Protein AF-A0A523U0Y5-F1 (afdb_monomer)

Solvent-accessible surface area (backbone atoms only — not comparable to full-atom values): 5330 Å² total; per-residue (Å²): 111,69,67,61,52,48,56,53,52,35,53,52,49,42,49,49,52,55,67,33,68,71,50,51,57,61,22,69,75,39,74,70,43,35,57,41,53,70,32,67,44,61,40,19,24,56,49,29,16,53,46,20,56,77,68,70,46,62,79,48,74,92,63,82,45,88,69,56,33,19,42,54,36,2,42,54,52,14,49,51,54,41,50,50,51,51,52,43,32,75,73,70,74,53,74,92,81,126

Foldseek 3Di:
DLLVCLLVVLQVVLLCLLVDPVNCVVQVVDVVSVVLSPDQLSSQLVSQLVSCVVVVPFPDPPDDDPSVRSSVRSNVSSVVSNVVQVVCCVPPVDGDRD

Sequence (98 aa):
MTIVTMAVLGRLLVWTIQTSGPTKRIWKLHPILAELGECDFCMGCWVYALLAWLFSINLLEPIYVPVLSEIITGIAFSFISHLAAMGWKARWGYEVLE

pLDDT: mean 84.57, std 6.94, range [48.84, 92.56]

Structure (mmCIF, N/CA/C/O backbone):
data_AF-A0A523U0Y5-F1
#
_entry.id   AF-A0A523U0Y5-F1
#
loop_
_atom_site.group_PDB
_atom_site.id
_atom_site.type_symbol
_atom_site.label_atom_id
_atom_site.label_alt_id
_atom_site.label_comp_id
_atom_site.label_asym_id
_atom_site.label_entity_id
_atom_site.label_seq_id
_atom_site.pdbx_PDB_ins_code
_atom_site.Cartn_x
_atom_site.Cartn_y
_atom_site.Cartn_z
_atom_site.occupancy
_atom_site.B_iso_or_equiv
_atom_site.auth_seq_id
_atom_site.auth_comp_id
_atom_site.auth_asym_id
_atom_site.auth_atom_id
_atom_site.pdbx_PDB_model_num
ATOM 1 N N . MET A 1 1 ? -3.327 -9.248 -18.244 1.00 61.66 1 MET A N 1
ATOM 2 C CA . MET A 1 1 ? -4.141 -9.892 -17.182 1.00 61.66 1 MET A CA 1
ATOM 3 C C . MET A 1 1 ? -3.594 -9.583 -15.791 1.00 61.66 1 MET A C 1
ATOM 5 O O . MET A 1 1 ? -4.380 -9.184 -14.946 1.00 61.66 1 MET A O 1
ATOM 9 N N . THR A 1 2 ? -2.274 -9.649 -15.594 1.00 77.44 2 THR A N 1
ATOM 10 C CA . THR A 1 2 ? -1.556 -9.347 -14.336 1.00 77.44 2 THR A CA 1
ATOM 11 C C . THR A 1 2 ? -1.898 -7.995 -13.690 1.00 77.44 2 THR A C 1
ATOM 13 O O . THR A 1 2 ? -2.095 -7.939 -12.480 1.00 77.44 2 THR A O 1
ATOM 16 N N . ILE A 1 3 ? -2.058 -6.930 -14.483 1.00 80.31 3 ILE A N 1
ATOM 17 C CA . ILE A 1 3 ? -2.383 -5.572 -13.996 1.00 80.31 3 ILE A CA 1
ATOM 18 C C . ILE A 1 3 ? -3.771 -5.501 -13.341 1.00 80.31 3 ILE A C 1
ATOM 20 O O . ILE A 1 3 ? -3.924 -4.932 -12.264 1.00 80.31 3 ILE A O 1
ATOM 24 N N . VAL A 1 4 ? -4.788 -6.100 -13.971 1.00 83.19 4 VAL A N 1
ATOM 25 C CA . VAL A 1 4 ? -6.163 -6.092 -13.440 1.00 83.19 4 VAL A CA 1
ATOM 26 C C . VAL A 1 4 ? -6.234 -6.923 -12.162 1.00 83.19 4 VAL A C 1
ATOM 28 O O . VAL A 1 4 ? -6.815 -6.480 -11.176 1.00 83.19 4 VAL A O 1
ATOM 31 N N . THR A 1 5 ? -5.585 -8.091 -12.141 1.00 85.75 5 THR A N 1
ATOM 32 C CA . THR A 1 5 ? -5.465 -8.896 -10.918 1.00 85.75 5 THR A CA 1
ATOM 33 C C . THR A 1 5 ? -4.744 -8.144 -9.809 1.00 85.75 5 THR A C 1
ATOM 35 O O . THR A 1 5 ? -5.200 -8.202 -8.675 1.00 85.75 5 THR A O 1
ATOM 38 N N . MET A 1 6 ? -3.680 -7.399 -10.118 1.00 85.12 6 MET A N 1
ATOM 39 C CA . MET A 1 6 ? -2.963 -6.591 -9.131 1.00 85.12 6 MET A CA 1
ATOM 40 C C . MET A 1 6 ? -3.862 -5.496 -8.549 1.00 85.12 6 MET A C 1
ATOM 42 O O . MET A 1 6 ? -3.928 -5.368 -7.332 1.00 85.12 6 MET A O 1
ATOM 46 N N . ALA A 1 7 ? -4.596 -4.762 -9.389 1.00 86.06 7 ALA A N 1
ATOM 47 C CA . ALA A 1 7 ? -5.523 -3.721 -8.944 1.00 86.06 7 ALA A CA 1
ATOM 48 C C . ALA A 1 7 ? -6.644 -4.278 -8.045 1.00 86.06 7 ALA A C 1
ATOM 50 O O . ALA A 1 7 ? -6.913 -3.737 -6.975 1.00 86.06 7 ALA A O 1
ATOM 51 N N . VAL A 1 8 ? -7.273 -5.387 -8.449 1.00 88.38 8 VAL A N 1
ATOM 52 C CA . VAL A 1 8 ? -8.380 -5.993 -7.691 1.00 88.38 8 VAL A CA 1
ATOM 53 C C . VAL A 1 8 ? -7.883 -6.631 -6.392 1.00 88.38 8 VAL A C 1
ATOM 55 O O . VAL A 1 8 ? -8.426 -6.343 -5.326 1.00 88.38 8 VAL A O 1
ATOM 58 N N . LEU A 1 9 ? -6.838 -7.465 -6.453 1.00 90.75 9 LEU A N 1
ATOM 59 C CA . LEU A 1 9 ? -6.273 -8.110 -5.262 1.00 90.75 9 LEU A CA 1
ATOM 60 C C . LEU A 1 9 ? -5.693 -7.085 -4.293 1.00 90.75 9 LEU A C 1
ATOM 62 O O . LEU A 1 9 ? -5.895 -7.215 -3.091 1.00 90.75 9 LEU A O 1
ATOM 66 N N . GLY A 1 10 ? -5.013 -6.058 -4.802 1.00 89.31 10 GLY A N 1
ATOM 67 C CA . GLY A 1 10 ? -4.470 -4.989 -3.977 1.00 89.31 10 GLY A CA 1
ATOM 68 C C . GLY A 1 10 ? -5.559 -4.246 -3.221 1.00 89.31 10 GLY A C 1
ATOM 69 O O . GLY A 1 10 ? -5.458 -4.123 -2.003 1.00 89.31 10 GLY A O 1
ATOM 70 N N . ARG A 1 11 ? -6.653 -3.845 -3.885 1.00 88.94 11 ARG A N 1
ATOM 71 C CA . ARG A 1 11 ? -7.773 -3.189 -3.193 1.00 88.94 11 ARG A CA 1
ATOM 72 C C . ARG A 1 11 ? -8.420 -4.097 -2.149 1.00 88.94 11 ARG A C 1
ATOM 74 O O . ARG A 1 11 ? -8.679 -3.640 -1.039 1.00 88.94 11 ARG A O 1
ATOM 81 N N . LEU A 1 12 ? -8.646 -5.369 -2.476 1.00 90.12 12 LEU A N 1
ATOM 82 C CA . LEU A 1 12 ? -9.220 -6.335 -1.534 1.00 90.12 12 LEU A CA 1
ATOM 83 C C . LEU A 1 12 ? -8.321 -6.555 -0.315 1.00 90.12 12 LEU A C 1
ATOM 85 O O . LEU A 1 12 ? -8.819 -6.626 0.807 1.00 90.12 12 LEU A O 1
ATOM 89 N N . LEU A 1 13 ? -7.005 -6.641 -0.512 1.00 90.88 13 LEU A N 1
ATOM 90 C CA . LEU A 1 13 ? -6.041 -6.800 0.573 1.00 90.88 13 LEU A CA 1
ATOM 91 C C . LEU A 1 13 ? -5.959 -5.554 1.451 1.00 90.88 13 LEU A C 1
ATOM 93 O O . LEU A 1 13 ? -5.996 -5.693 2.669 1.00 90.88 13 LEU A O 1
ATOM 97 N N . VAL A 1 14 ? -5.900 -4.358 0.857 1.00 90.75 14 VAL A N 1
ATOM 98 C CA . VAL A 1 14 ? -5.931 -3.088 1.601 1.00 90.75 14 VAL A CA 1
ATOM 99 C C . VAL A 1 14 ? -7.175 -3.032 2.485 1.00 90.75 14 VAL A C 1
ATOM 101 O O . VAL A 1 14 ? -7.038 -2.891 3.699 1.00 90.75 14 VAL A O 1
ATOM 104 N N . TRP A 1 15 ? -8.355 -3.276 1.907 1.00 89.12 15 TRP A N 1
ATOM 105 C CA . TRP A 1 15 ? -9.609 -3.316 2.660 1.00 89.12 15 TRP A CA 1
ATOM 106 C C . TRP A 1 15 ? -9.586 -4.388 3.756 1.00 89.12 15 TRP A C 1
ATOM 108 O O . TRP A 1 15 ? -9.932 -4.117 4.899 1.00 89.12 15 TRP A O 1
ATOM 118 N N . THR A 1 16 ? -9.106 -5.600 3.465 1.00 89.25 16 THR A N 1
ATOM 119 C CA . THR A 1 16 ? -9.032 -6.679 4.466 1.00 89.25 16 THR A CA 1
ATOM 120 C C . THR A 1 16 ? -8.133 -6.293 5.640 1.00 89.25 16 THR A C 1
ATOM 122 O O . THR A 1 16 ? -8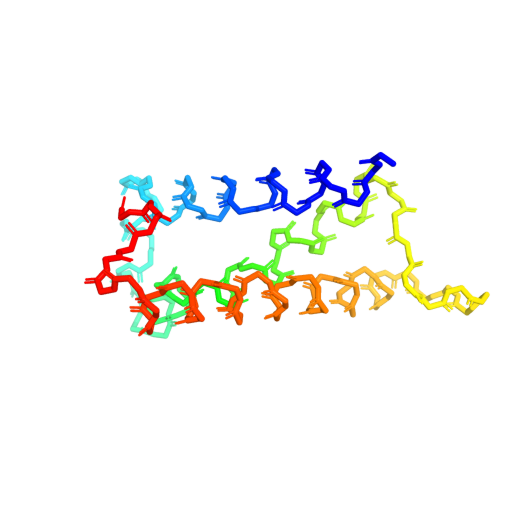.498 -6.503 6.799 1.00 89.25 16 THR A O 1
ATOM 125 N N . ILE A 1 17 ? -6.966 -5.707 5.363 1.00 88.38 17 ILE A N 1
ATOM 126 C CA . ILE A 1 17 ? -6.025 -5.274 6.397 1.00 88.38 17 ILE A CA 1
ATOM 127 C C . ILE A 1 17 ? -6.655 -4.159 7.237 1.00 88.38 17 ILE A C 1
ATOM 129 O O . ILE A 1 17 ? -6.629 -4.247 8.464 1.00 88.38 17 ILE A O 1
ATOM 133 N N . GLN A 1 18 ? -7.300 -3.181 6.602 1.00 85.88 18 GLN A N 1
ATOM 134 C CA . GLN A 1 18 ? -7.977 -2.078 7.284 1.00 85.88 18 GLN A CA 1
ATOM 135 C C . GLN A 1 18 ? -9.173 -2.528 8.121 1.00 85.88 18 GLN A C 1
ATOM 137 O O . GLN A 1 18 ? -9.354 -2.055 9.241 1.00 85.88 18 GLN A O 1
ATOM 142 N N . THR A 1 19 ? -9.970 -3.469 7.623 1.00 86.00 19 THR A N 1
ATOM 143 C CA . THR A 1 19 ? -11.197 -3.941 8.277 1.00 86.00 19 THR A CA 1
ATOM 144 C C . THR A 1 19 ? -10.909 -4.956 9.380 1.00 86.00 19 THR A C 1
ATOM 146 O O . THR A 1 19 ? -11.653 -5.041 10.362 1.00 86.00 19 THR A O 1
ATOM 149 N N . SER A 1 20 ? -9.800 -5.691 9.285 1.00 86.50 20 SER A N 1
ATOM 150 C CA . SER A 1 20 ? -9.438 -6.717 10.261 1.00 86.50 20 SER A CA 1
ATOM 151 C C . SER A 1 20 ? -9.221 -6.150 11.678 1.00 86.50 20 SER A C 1
ATOM 153 O O . SER A 1 20 ? -8.372 -5.297 11.944 1.00 86.50 20 SER A O 1
ATOM 155 N N . GLY A 1 21 ? -9.994 -6.672 12.638 1.00 80.81 21 GLY A N 1
ATOM 156 C CA . GLY A 1 21 ? -9.951 -6.263 14.047 1.00 80.81 21 GLY A CA 1
ATOM 157 C C . GLY A 1 21 ? -8.575 -6.347 14.739 1.00 80.81 21 GLY A C 1
ATOM 158 O O . GLY A 1 21 ? -8.276 -5.461 15.543 1.00 80.81 21 GLY A O 1
ATOM 159 N N . PRO A 1 22 ? -7.717 -7.350 14.456 1.00 81.44 22 PRO A N 1
ATOM 160 C CA . PRO A 1 22 ? -6.367 -7.415 15.019 1.00 81.44 22 PRO A CA 1
ATOM 161 C C . PRO A 1 22 ? -5.501 -6.224 14.598 1.00 81.44 22 PRO A C 1
ATOM 163 O O . PRO A 1 22 ? -4.819 -5.628 15.430 1.00 81.44 22 PRO A O 1
ATOM 166 N N . THR A 1 23 ? -5.581 -5.830 13.331 1.00 80.06 23 THR A N 1
ATOM 167 C CA . THR A 1 23 ? -4.756 -4.759 12.764 1.00 80.06 23 THR A CA 1
ATOM 168 C C . THR A 1 23 ? -5.189 -3.397 13.300 1.00 80.06 23 THR A C 1
ATOM 170 O O . THR A 1 23 ? -4.348 -2.617 13.746 1.00 80.06 23 THR A O 1
ATOM 173 N N . LYS A 1 24 ? -6.506 -3.173 13.446 1.00 79.69 24 LYS A N 1
ATOM 174 C CA . LYS A 1 24 ? -7.050 -1.985 14.129 1.00 79.69 24 LYS A CA 1
ATOM 175 C C . LYS A 1 24 ? -6.544 -1.835 15.570 1.00 79.69 24 LYS A C 1
ATOM 177 O O . LYS A 1 24 ? -6.380 -0.714 16.043 1.00 79.69 24 LYS A O 1
ATOM 182 N N . ARG A 1 25 ? -6.297 -2.935 16.298 1.00 82.62 25 ARG A N 1
ATOM 183 C CA . ARG A 1 25 ? -5.737 -2.869 17.666 1.00 82.62 25 ARG A CA 1
ATOM 184 C C . ARG A 1 25 ? -4.279 -2.425 17.670 1.00 82.62 25 ARG A C 1
ATOM 186 O O . ARG A 1 25 ? -3.905 -1.648 18.540 1.00 82.62 25 ARG A O 1
ATOM 193 N N . ILE A 1 26 ? -3.484 -2.894 16.709 1.00 82.50 26 ILE A N 1
ATOM 194 C CA . ILE A 1 26 ? -2.068 -2.525 16.583 1.00 82.50 26 ILE A CA 1
ATOM 195 C C . ILE A 1 26 ? -1.941 -1.044 16.217 1.00 82.50 26 ILE A C 1
ATOM 197 O O . ILE A 1 26 ? -1.137 -0.329 16.805 1.00 82.50 26 ILE A O 1
ATOM 201 N N . TRP A 1 27 ? -2.774 -0.552 15.302 1.00 79.38 27 TRP A N 1
ATOM 202 C CA . TRP A 1 27 ? -2.721 0.845 14.871 1.00 79.38 27 TRP A CA 1
ATOM 203 C C . TRP A 1 27 ? -3.144 1.838 15.953 1.00 79.38 27 TRP A C 1
ATOM 205 O O . TRP A 1 27 ? -2.579 2.923 16.041 1.00 79.38 27 TRP A O 1
ATOM 215 N N . LYS A 1 28 ? -4.042 1.441 16.862 1.00 80.81 28 LYS A N 1
ATOM 216 C CA . LYS A 1 28 ? -4.432 2.256 18.026 1.00 80.81 28 LYS A CA 1
ATOM 217 C C . LYS A 1 28 ? -3.317 2.473 19.055 1.00 80.81 28 LYS A C 1
ATOM 219 O O . LYS A 1 28 ? -3.504 3.274 19.964 1.00 80.81 28 LYS A O 1
ATOM 224 N N . LEU A 1 29 ? -2.178 1.785 18.936 1.00 85.31 29 LEU A N 1
ATOM 225 C CA . LEU A 1 29 ? -1.042 1.967 19.846 1.00 85.31 29 LEU A CA 1
ATOM 226 C C . LEU A 1 29 ? -0.326 3.308 19.645 1.00 85.31 29 LEU A C 1
ATOM 228 O O . LEU A 1 29 ? 0.296 3.799 20.582 1.00 85.31 29 LEU A O 1
ATOM 232 N N . HIS A 1 30 ? -0.394 3.898 18.448 1.00 85.69 30 HIS A N 1
ATOM 233 C CA . HIS A 1 30 ? 0.287 5.156 18.156 1.00 85.69 30 HIS A CA 1
ATOM 234 C C . HIS A 1 30 ? -0.542 6.016 17.190 1.00 85.69 30 HIS A C 1
ATOM 236 O O . HIS A 1 30 ? -0.968 5.503 16.156 1.00 85.69 30 HIS A O 1
ATOM 242 N N . PRO A 1 31 ? -0.727 7.324 17.449 1.00 81.62 31 PRO A N 1
ATOM 243 C CA . PRO A 1 31 ? -1.596 8.185 16.637 1.00 81.62 31 PRO A CA 1
ATOM 244 C C . PRO A 1 31 ? -1.185 8.232 15.158 1.00 81.62 31 PRO A C 1
ATOM 246 O O . PRO A 1 31 ? -2.032 8.128 14.281 1.00 81.62 31 PRO A O 1
ATOM 249 N N . ILE A 1 32 ? 0.121 8.273 14.877 1.00 84.00 32 ILE A N 1
ATOM 250 C CA . ILE A 1 32 ? 0.646 8.247 13.499 1.00 84.00 32 ILE A CA 1
ATOM 251 C C . ILE A 1 32 ? 0.315 6.923 12.788 1.00 84.00 32 ILE A C 1
ATOM 253 O O . ILE A 1 32 ? 0.035 6.920 11.595 1.00 84.00 32 ILE A O 1
ATOM 257 N N . LEU A 1 33 ? 0.346 5.790 13.502 1.00 80.00 33 LEU A N 1
ATOM 258 C CA . LEU A 1 33 ? 0.035 4.485 12.909 1.00 80.00 33 LEU A CA 1
ATOM 259 C C . LEU A 1 33 ? -1.468 4.320 12.677 1.00 80.00 33 LEU A C 1
ATOM 261 O O . LEU A 1 33 ? -1.849 3.687 11.696 1.00 80.00 33 LEU A O 1
ATOM 265 N N . ALA A 1 34 ? -2.302 4.889 13.550 1.00 81.94 34 ALA A N 1
ATOM 266 C CA . ALA A 1 34 ? -3.741 4.974 13.331 1.00 81.94 34 ALA A CA 1
ATOM 267 C C . ALA A 1 34 ? -4.050 5.738 12.039 1.00 81.94 34 ALA A C 1
ATOM 269 O O . ALA A 1 34 ? -4.737 5.209 11.171 1.00 81.94 34 ALA A O 1
ATOM 270 N N . GLU A 1 35 ? -3.453 6.916 11.861 1.00 80.62 35 GLU A N 1
ATOM 271 C CA . GLU A 1 35 ? -3.682 7.748 10.677 1.00 80.62 35 GLU A CA 1
ATOM 272 C C . GLU A 1 35 ? -3.130 7.109 9.388 1.00 80.62 35 GLU A C 1
ATOM 274 O O . GLU A 1 35 ? -3.792 7.116 8.348 1.00 80.62 35 GLU A O 1
ATOM 279 N N . LEU A 1 36 ? -1.953 6.470 9.447 1.00 80.75 36 LEU A N 1
ATOM 280 C CA . LEU A 1 36 ? -1.408 5.720 8.306 1.00 80.75 36 LEU A CA 1
ATOM 281 C C . LEU A 1 36 ? -2.256 4.498 7.942 1.00 80.75 36 LEU A C 1
ATOM 283 O O . LEU A 1 36 ? -2.391 4.194 6.759 1.00 80.75 36 LEU A O 1
ATOM 287 N N . GLY A 1 37 ? -2.781 3.788 8.941 1.00 79.88 37 GLY A N 1
ATOM 288 C CA . GLY A 1 37 ? -3.588 2.587 8.748 1.00 79.88 37 GLY A CA 1
ATOM 289 C C . GLY A 1 37 ? -4.964 2.882 8.157 1.00 79.88 37 GLY A C 1
ATOM 290 O O . GLY A 1 37 ? -5.462 2.115 7.339 1.00 79.88 37 GLY A O 1
ATOM 291 N N . GLU A 1 38 ? -5.562 4.015 8.520 1.00 81.69 38 GLU A N 1
ATOM 292 C CA . GLU A 1 38 ? -6.858 4.452 7.989 1.00 81.69 38 GLU A CA 1
ATOM 293 C C . GLU A 1 38 ? -6.758 5.002 6.559 1.00 81.69 38 GLU A C 1
ATOM 295 O O . GLU A 1 38 ? -7.724 4.944 5.800 1.00 81.69 38 GLU A O 1
ATOM 300 N N . CYS A 1 39 ? -5.584 5.478 6.141 1.00 84.69 39 CYS A N 1
ATOM 301 C CA . CYS A 1 39 ? -5.389 5.997 4.795 1.00 84.69 39 CYS A CA 1
ATOM 302 C C . CYS A 1 39 ? -5.192 4.874 3.757 1.00 84.69 39 CYS A C 1
ATOM 304 O O . CYS A 1 39 ? -4.157 4.202 3.721 1.00 84.69 39 CYS A O 1
ATOM 306 N N . ASP A 1 40 ? -6.155 4.745 2.838 1.00 84.06 40 ASP A N 1
ATOM 307 C CA . ASP A 1 40 ? -6.112 3.832 1.683 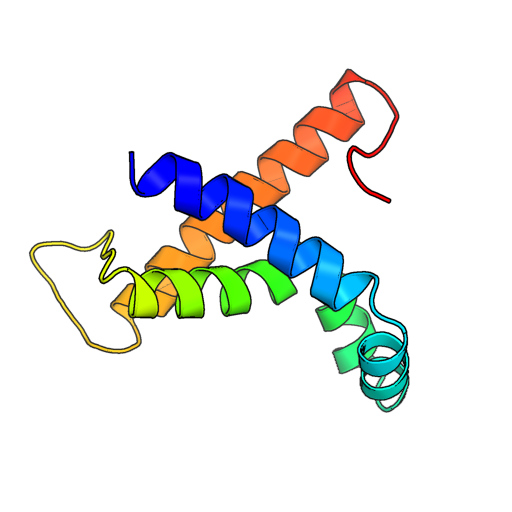1.00 84.06 40 ASP A CA 1
ATOM 308 C C . ASP A 1 40 ? -4.829 3.950 0.860 1.00 84.06 40 ASP A C 1
ATOM 310 O O . ASP A 1 40 ? -4.280 2.946 0.408 1.00 84.06 40 ASP A O 1
ATOM 314 N N . PHE A 1 41 ? -4.342 5.176 0.665 1.00 86.69 41 PHE A N 1
ATOM 315 C CA . PHE A 1 41 ? -3.133 5.421 -0.111 1.00 86.69 41 PHE A CA 1
ATOM 316 C C . PHE A 1 41 ? -1.884 4.924 0.625 1.00 86.69 41 PHE A C 1
ATOM 318 O O . PHE A 1 41 ? -1.050 4.229 0.041 1.00 86.69 41 PHE A O 1
ATOM 325 N N . CYS A 1 42 ? -1.764 5.237 1.917 1.00 86.94 42 CYS A N 1
ATOM 326 C CA . CYS A 1 42 ? -0.619 4.843 2.733 1.00 86.94 42 CYS A CA 1
ATOM 327 C C . CYS A 1 42 ? -0.523 3.321 2.852 1.00 86.94 42 CYS A C 1
ATOM 329 O O . CYS A 1 42 ? 0.540 2.751 2.608 1.00 86.94 42 CYS A O 1
ATOM 331 N N . MET A 1 43 ? -1.639 2.656 3.161 1.00 89.12 43 MET A N 1
ATOM 332 C CA . MET A 1 43 ? -1.695 1.195 3.208 1.00 89.12 43 MET A CA 1
ATOM 333 C C . MET A 1 43 ? -1.521 0.568 1.827 1.00 89.12 43 MET A C 1
ATOM 335 O O . MET A 1 43 ? -0.796 -0.420 1.681 1.00 89.12 43 MET A O 1
ATOM 339 N N . GLY A 1 44 ? -2.117 1.173 0.800 1.00 89.62 44 GLY A N 1
ATOM 340 C CA . GLY A 1 44 ? -1.970 0.754 -0.585 1.00 89.62 44 GLY A CA 1
ATOM 341 C C . GLY A 1 44 ? -0.516 0.721 -1.035 1.00 89.62 44 GLY A C 1
ATOM 342 O O . GLY A 1 44 ? -0.109 -0.265 -1.640 1.00 89.62 44 GLY A O 1
ATOM 343 N N . CYS A 1 45 ? 0.302 1.720 -0.692 1.00 91.44 45 CYS A N 1
ATOM 344 C CA . CYS A 1 45 ? 1.710 1.758 -1.099 1.00 91.44 45 CYS A CA 1
ATOM 345 C C . CYS A 1 45 ? 2.462 0.484 -0.693 1.00 91.44 45 CYS A C 1
ATOM 347 O O . CYS A 1 45 ? 3.182 -0.091 -1.507 1.00 91.44 45 CYS A O 1
ATOM 349 N N . TRP A 1 46 ? 2.242 -0.000 0.530 1.00 90.31 46 TRP A N 1
ATOM 350 C CA . TRP A 1 46 ? 2.887 -1.214 1.032 1.00 90.31 46 TRP A CA 1
ATOM 351 C C . TRP A 1 46 ? 2.311 -2.483 0.411 1.00 90.31 46 TRP A C 1
ATOM 353 O O . TRP A 1 46 ? 3.062 -3.368 0.001 1.00 90.31 46 TRP A O 1
ATOM 363 N N . VAL A 1 47 ? 0.983 -2.567 0.300 1.00 92.31 47 VAL A N 1
ATOM 364 C CA . VAL A 1 47 ? 0.306 -3.738 -0.273 1.00 92.31 47 VAL A CA 1
ATOM 365 C C . VAL A 1 47 ? 0.662 -3.901 -1.749 1.00 92.31 47 VAL A C 1
ATOM 367 O O . VAL A 1 47 ? 1.052 -4.986 -2.175 1.00 92.31 47 VAL A O 1
ATOM 370 N N . TYR A 1 48 ? 0.588 -2.827 -2.535 1.00 92.56 48 TYR A N 1
ATOM 371 C CA . TYR A 1 48 ? 0.919 -2.866 -3.954 1.00 92.56 48 TYR A CA 1
ATOM 372 C C . TYR A 1 48 ? 2.418 -3.045 -4.201 1.00 92.56 48 TYR A C 1
ATOM 374 O O . TYR A 1 48 ? 2.762 -3.711 -5.171 1.00 92.56 48 TYR A O 1
ATOM 382 N N . ALA A 1 49 ? 3.309 -2.536 -3.342 1.00 91.31 49 ALA A N 1
ATOM 383 C CA . ALA A 1 49 ? 4.742 -2.820 -3.457 1.00 91.31 49 ALA A CA 1
ATOM 384 C C . ALA A 1 49 ? 5.050 -4.307 -3.207 1.00 91.31 49 ALA A C 1
ATOM 386 O O . ALA A 1 49 ? 5.794 -4.923 -3.968 1.00 91.31 49 ALA A O 1
ATOM 387 N N . LEU A 1 50 ? 4.421 -4.917 -2.194 1.00 91.25 50 LEU A N 1
ATOM 388 C CA . LEU A 1 50 ? 4.553 -6.353 -1.930 1.00 91.25 50 LEU A CA 1
ATOM 389 C C . LEU A 1 50 ? 4.004 -7.197 -3.089 1.00 91.25 50 LEU A C 1
ATOM 391 O O . LEU A 1 50 ? 4.621 -8.184 -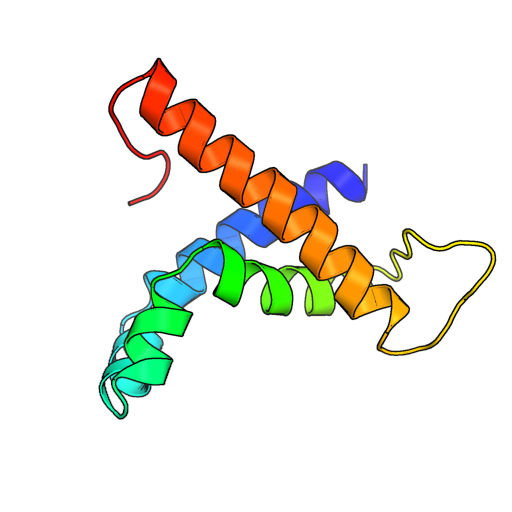3.486 1.00 91.25 50 LEU A O 1
ATOM 395 N N . LEU A 1 51 ? 2.857 -6.804 -3.652 1.00 89.88 51 LEU A N 1
ATOM 396 C CA . LEU A 1 51 ? 2.285 -7.467 -4.825 1.00 89.88 51 LEU A CA 1
ATOM 397 C C . LEU A 1 51 ? 3.164 -7.287 -6.067 1.00 89.88 51 LEU A C 1
ATOM 399 O O . LEU A 1 51 ? 3.339 -8.243 -6.816 1.00 89.88 51 LEU A O 1
ATOM 403 N N . ALA A 1 52 ? 3.737 -6.100 -6.278 1.00 88.81 52 ALA A N 1
ATOM 404 C CA . ALA A 1 52 ? 4.669 -5.846 -7.373 1.00 88.81 52 ALA A CA 1
ATOM 405 C C . ALA A 1 52 ? 5.884 -6.775 -7.283 1.00 88.81 52 ALA A C 1
ATOM 407 O O . ALA A 1 52 ? 6.262 -7.381 -8.281 1.00 88.81 52 ALA A O 1
ATOM 408 N N . TRP A 1 53 ? 6.423 -6.965 -6.076 1.00 88.75 53 TRP A N 1
ATOM 409 C CA . TRP A 1 53 ? 7.506 -7.911 -5.825 1.00 88.75 53 TRP A CA 1
ATOM 410 C C . TRP A 1 53 ? 7.089 -9.368 -6.097 1.00 88.75 53 TRP A C 1
AT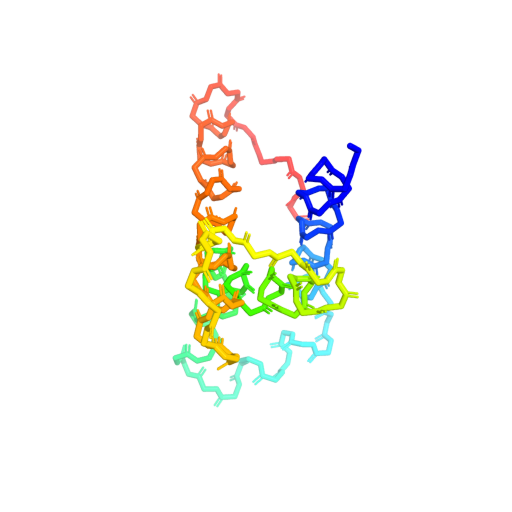OM 412 O O . TRP A 1 53 ? 7.746 -10.064 -6.870 1.00 88.75 53 TRP A O 1
ATOM 422 N N . LEU A 1 54 ? 5.955 -9.817 -5.542 1.00 89.19 54 LEU A N 1
ATOM 423 C CA . LEU A 1 54 ? 5.439 -11.187 -5.709 1.00 89.19 54 LEU A CA 1
ATOM 424 C C . LEU A 1 54 ? 5.134 -11.554 -7.166 1.00 89.19 54 LEU A C 1
ATOM 426 O O . LEU A 1 54 ? 5.366 -12.688 -7.578 1.00 89.19 54 LEU A O 1
ATOM 430 N N . PHE A 1 55 ? 4.603 -10.609 -7.942 1.00 87.31 55 PHE A N 1
ATOM 431 C CA . PHE A 1 55 ? 4.272 -10.810 -9.353 1.00 87.31 55 PHE A CA 1
ATOM 432 C C . PHE A 1 55 ? 5.384 -10.360 -10.310 1.00 87.31 55 PHE A C 1
ATOM 434 O O . PHE A 1 55 ? 5.190 -10.434 -11.523 1.00 87.31 55 PHE A O 1
ATOM 441 N N . SER A 1 56 ? 6.527 -9.902 -9.782 1.00 85.00 56 SER A N 1
ATOM 442 C CA . SER A 1 56 ? 7.657 -9.361 -10.555 1.00 85.00 56 SER A CA 1
ATOM 443 C C . SER A 1 56 ? 7.230 -8.292 -11.572 1.00 85.00 56 SER A C 1
ATOM 445 O O . SER A 1 56 ? 7.655 -8.295 -12.725 1.00 85.00 56 SER A O 1
ATOM 447 N N . ILE A 1 57 ? 6.347 -7.383 -11.150 1.00 83.62 57 ILE A N 1
ATOM 448 C CA . ILE A 1 57 ? 5.853 -6.270 -11.965 1.00 83.62 57 ILE A CA 1
ATOM 449 C C . ILE A 1 57 ? 6.746 -5.058 -11.718 1.00 83.62 57 ILE A C 1
ATOM 451 O O . ILE A 1 57 ? 6.844 -4.577 -10.591 1.00 83.62 57 ILE A O 1
ATOM 455 N N . ASN A 1 58 ? 7.341 -4.526 -12.784 1.00 82.62 58 ASN A N 1
ATOM 456 C CA . ASN A 1 58 ? 8.152 -3.317 -12.729 1.00 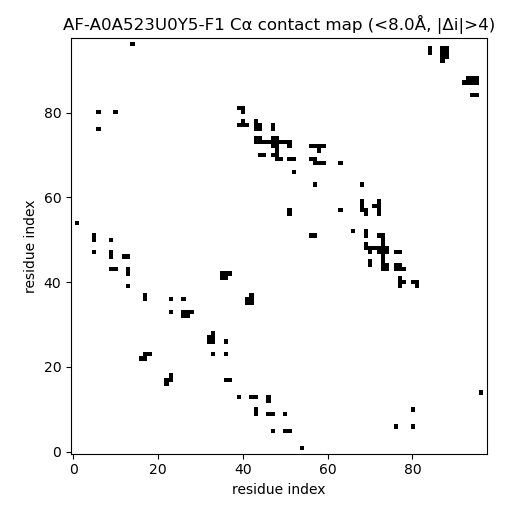82.62 58 ASN A CA 1
ATOM 457 C C . ASN A 1 58 ? 7.659 -2.290 -13.757 1.00 82.62 58 ASN A C 1
ATOM 459 O O . ASN A 1 58 ? 7.657 -2.550 -14.956 1.00 82.62 58 ASN A O 1
ATOM 463 N N . LEU A 1 59 ? 7.262 -1.107 -13.285 1.00 80.12 59 LEU A N 1
ATOM 464 C CA . LEU A 1 59 ? 6.855 0.014 -14.141 1.00 80.12 59 LEU A CA 1
ATOM 465 C C . LEU A 1 59 ? 8.039 0.769 -14.780 1.00 80.12 59 LEU A C 1
ATOM 467 O O . LEU A 1 59 ? 7.821 1.545 -15.705 1.00 80.12 59 LEU A O 1
ATOM 471 N N . LEU A 1 60 ? 9.269 0.572 -14.295 1.00 80.12 60 LEU A N 1
ATOM 472 C CA . LEU A 1 60 ? 10.466 1.335 -14.688 1.00 80.12 60 LEU A CA 1
ATOM 473 C C . LEU A 1 60 ? 11.388 0.604 -15.677 1.00 80.12 60 LEU A C 1
ATOM 475 O O . LEU A 1 60 ? 12.540 1.004 -15.851 1.00 80.12 60 LEU A O 1
ATOM 479 N N . GLU A 1 61 ? 10.923 -0.460 -16.333 1.00 77.75 61 GLU A N 1
ATOM 480 C CA . GLU A 1 61 ? 11.726 -1.133 -17.359 1.00 77.75 61 GLU A CA 1
ATOM 481 C C . GLU A 1 61 ? 12.209 -0.149 -18.446 1.00 77.75 61 GLU A C 1
ATOM 483 O O . GLU A 1 61 ? 11.424 0.676 -18.922 1.00 77.75 61 GLU A O 1
ATOM 488 N N . PRO A 1 62 ? 13.497 -0.207 -18.851 1.00 76.94 62 PRO A N 1
ATOM 489 C CA . PRO A 1 62 ? 14.492 -1.252 -18.555 1.00 76.94 62 PRO A CA 1
ATOM 490 C C . PRO A 1 62 ? 15.369 -1.016 -17.303 1.00 76.94 62 PRO A C 1
ATOM 492 O O . PRO A 1 62 ? 16.268 -1.812 -17.034 1.00 76.94 62 PRO A O 1
ATOM 495 N N . ILE A 1 63 ? 15.159 0.056 -16.533 1.00 81.31 63 ILE A N 1
ATOM 496 C CA . ILE A 1 63 ? 15.964 0.371 -15.342 1.00 81.31 63 ILE A CA 1
ATOM 497 C C . ILE A 1 63 ? 15.365 -0.359 -14.130 1.00 81.31 63 ILE A C 1
ATOM 499 O O . ILE A 1 63 ? 14.357 0.061 -13.561 1.00 81.31 63 ILE A O 1
ATOM 503 N N . TYR A 1 64 ? 15.982 -1.468 -13.720 1.00 77.81 64 TYR A N 1
ATOM 504 C CA . TYR A 1 64 ? 15.581 -2.213 -12.523 1.00 77.81 64 TYR A CA 1
ATOM 505 C C . TYR A 1 64 ? 16.526 -1.917 -11.357 1.00 77.81 64 TYR A C 1
ATOM 507 O O . TYR A 1 64 ? 17.710 -2.253 -11.401 1.00 77.81 64 TYR A O 1
ATOM 515 N N . VAL A 1 65 ? 15.987 -1.297 -10.307 1.00 83.75 6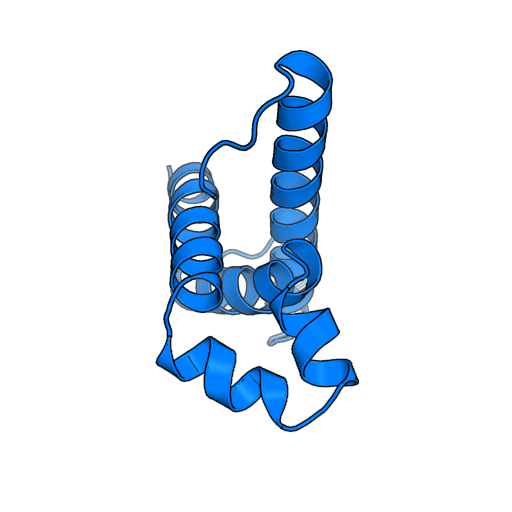5 VAL A N 1
ATOM 516 C CA . VAL A 1 65 ? 16.663 -1.130 -9.019 1.00 83.75 65 VAL A CA 1
ATOM 517 C C . VAL A 1 65 ? 15.825 -1.883 -7.990 1.00 83.75 65 VAL A C 1
ATOM 519 O O . VAL A 1 65 ? 14.710 -1.441 -7.702 1.00 83.75 65 VAL A O 1
ATOM 522 N N . PRO A 1 66 ? 16.324 -3.003 -7.436 1.00 78.88 66 PRO A N 1
ATOM 523 C CA . PRO A 1 66 ? 15.539 -3.827 -6.528 1.00 78.88 66 PRO A CA 1
ATOM 524 C C . PRO A 1 66 ? 15.063 -3.003 -5.330 1.00 78.88 66 PRO A C 1
ATOM 526 O O . PRO A 1 66 ? 15.780 -2.126 -4.843 1.00 78.88 66 PRO A O 1
ATOM 529 N N . VAL A 1 67 ? 13.853 -3.297 -4.858 1.00 81.88 67 VAL A N 1
ATOM 530 C CA . VAL A 1 67 ? 13.104 -2.577 -3.814 1.00 81.88 67 VAL A CA 1
ATOM 531 C C . VAL A 1 67 ? 12.559 -1.222 -4.275 1.00 81.88 67 VAL A C 1
ATOM 533 O O . VAL A 1 67 ? 11.388 -0.923 -4.042 1.00 81.88 67 VAL A O 1
ATOM 536 N N . LEU A 1 68 ? 13.370 -0.383 -4.925 1.00 86.19 68 LEU A N 1
ATOM 537 C CA . LEU A 1 68 ? 12.935 0.951 -5.351 1.00 86.19 68 LEU A CA 1
ATOM 538 C C . LEU A 1 68 ? 11.911 0.873 -6.491 1.00 86.19 68 LEU A C 1
ATOM 540 O O . LEU A 1 68 ? 10.903 1.580 -6.472 1.00 86.19 68 LEU A O 1
ATOM 544 N N . SER A 1 69 ? 12.155 -0.011 -7.458 1.00 86.94 69 SER A N 1
ATOM 545 C CA . SER A 1 69 ? 11.262 -0.279 -8.583 1.00 86.94 69 SER A CA 1
ATOM 546 C C . SER A 1 69 ? 9.870 -0.721 -8.120 1.00 86.94 69 SER A C 1
ATOM 548 O O . SER A 1 69 ? 8.852 -0.236 -8.619 1.00 86.94 69 SER A O 1
ATOM 550 N N . GLU A 1 70 ? 9.814 -1.591 -7.118 1.00 87.81 70 GLU A N 1
ATOM 551 C CA . GLU A 1 70 ? 8.595 -2.141 -6.536 1.00 87.81 70 GLU A CA 1
ATOM 552 C C . GLU A 1 70 ? 7.865 -1.105 -5.689 1.00 87.81 70 GLU A C 1
ATOM 554 O O . GLU A 1 70 ? 6.644 -1.013 -5.775 1.00 87.81 70 GLU A O 1
ATOM 559 N N . ILE A 1 71 ? 8.589 -0.277 -4.927 1.00 89.75 71 ILE A N 1
ATOM 560 C CA . ILE A 1 71 ? 7.995 0.839 -4.180 1.00 89.75 71 ILE A CA 1
ATOM 561 C C . ILE A 1 71 ? 7.362 1.845 -5.141 1.00 89.75 71 ILE A C 1
ATOM 563 O O . ILE A 1 71 ? 6.218 2.239 -4.936 1.00 89.75 71 ILE A O 1
ATOM 567 N N . ILE A 1 72 ? 8.060 2.239 -6.208 1.00 89.75 72 ILE A N 1
ATOM 568 C CA . ILE A 1 72 ? 7.525 3.193 -7.193 1.00 89.75 72 ILE A CA 1
ATOM 569 C C . ILE A 1 72 ? 6.302 2.600 -7.896 1.00 89.75 72 ILE A C 1
ATOM 571 O O . ILE A 1 72 ? 5.283 3.278 -8.050 1.00 89.75 72 ILE A O 1
ATOM 575 N N . THR A 1 73 ? 6.367 1.317 -8.253 1.00 89.50 73 THR A N 1
ATOM 576 C CA . THR A 1 73 ? 5.228 0.586 -8.817 1.00 89.50 73 THR A CA 1
ATOM 577 C C . THR A 1 73 ? 4.059 0.563 -7.824 1.00 89.50 73 THR A C 1
ATOM 579 O O . THR A 1 73 ? 2.927 0.879 -8.185 1.00 89.50 73 THR A O 1
ATOM 582 N N . GLY A 1 74 ? 4.332 0.278 -6.551 1.00 89.69 74 GLY A N 1
ATOM 583 C CA . GLY A 1 74 ? 3.350 0.272 -5.473 1.00 89.69 74 GLY A CA 1
ATOM 584 C C . GLY A 1 74 ? 2.680 1.627 -5.261 1.00 89.69 74 GLY A C 1
ATOM 585 O O . GLY A 1 74 ? 1.456 1.697 -5.168 1.00 89.69 74 GLY A O 1
ATOM 586 N N . ILE A 1 75 ? 3.458 2.711 -5.265 1.00 91.75 75 ILE A N 1
ATOM 587 C CA . ILE A 1 75 ? 2.960 4.089 -5.164 1.00 91.75 75 ILE A CA 1
ATOM 588 C C . ILE A 1 75 ? 2.043 4.414 -6.344 1.00 91.75 75 ILE A C 1
ATOM 590 O O . ILE A 1 75 ? 0.950 4.936 -6.134 1.00 91.75 75 ILE A O 1
ATOM 594 N N . ALA A 1 76 ? 2.447 4.081 -7.572 1.00 91.44 76 ALA A N 1
ATOM 595 C CA . ALA A 1 76 ? 1.652 4.359 -8.765 1.00 91.44 76 ALA A CA 1
ATOM 596 C C . ALA A 1 76 ? 0.289 3.648 -8.723 1.00 91.44 76 ALA A C 1
ATOM 598 O O . ALA A 1 76 ? -0.750 4.278 -8.925 1.00 91.44 76 ALA A O 1
ATOM 599 N N . PHE A 1 77 ? 0.272 2.352 -8.403 1.00 89.94 77 PHE A N 1
ATOM 600 C CA . PHE A 1 77 ? -0.974 1.591 -8.291 1.00 89.94 77 PHE A CA 1
ATOM 601 C C . PHE A 1 77 ? -1.834 2.035 -7.105 1.00 89.94 77 PHE A C 1
ATOM 603 O O . PHE A 1 77 ? -3.050 2.178 -7.253 1.00 89.94 77 PHE A O 1
ATOM 610 N N . SER A 1 78 ? -1.211 2.321 -5.959 1.00 92.12 78 SER A N 1
ATOM 611 C CA . SER A 1 78 ? -1.899 2.873 -4.793 1.00 92.12 78 SER A CA 1
ATOM 612 C C . SER A 1 78 ? -2.591 4.189 -5.141 1.00 92.12 78 SER A C 1
ATOM 614 O O . SER A 1 78 ? -3.788 4.342 -4.894 1.00 92.12 78 SER A O 1
ATOM 616 N N . PHE A 1 79 ? -1.881 5.094 -5.817 1.00 90.81 79 PHE A N 1
ATOM 617 C CA . PHE A 1 79 ? -2.401 6.390 -6.240 1.00 90.81 79 PHE A CA 1
ATOM 618 C C . PHE A 1 79 ? -3.609 6.251 -7.168 1.00 90.81 79 PHE A C 1
ATOM 620 O O . PHE A 1 79 ? -4.641 6.878 -6.934 1.00 90.81 79 PHE A O 1
ATOM 627 N N . ILE A 1 80 ? -3.517 5.384 -8.181 1.00 90.69 80 ILE A N 1
ATOM 628 C CA . ILE A 1 80 ? -4.625 5.113 -9.106 1.00 90.69 80 ILE A CA 1
ATOM 629 C C . ILE A 1 80 ? -5.832 4.555 -8.346 1.00 90.69 80 I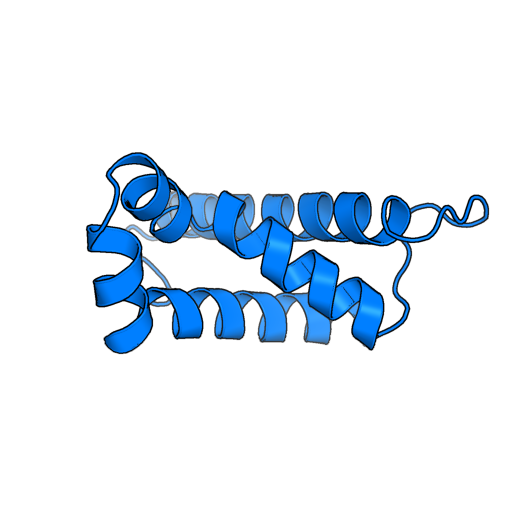LE A C 1
ATOM 631 O O . ILE A 1 80 ? -6.955 5.011 -8.557 1.00 90.69 80 ILE A O 1
ATOM 635 N N . SER A 1 81 ? -5.615 3.595 -7.444 1.00 88.00 81 SER A N 1
ATOM 636 C CA . SER A 1 81 ? -6.701 2.984 -6.673 1.00 88.00 81 SER A CA 1
ATOM 637 C C . SER A 1 81 ? -7.373 3.976 -5.717 1.00 88.00 81 SER A C 1
ATOM 639 O O . SER A 1 81 ? -8.596 3.981 -5.591 1.00 88.00 81 SER A O 1
ATOM 641 N N . HIS A 1 82 ? -6.592 4.876 -5.118 1.00 88.44 82 HIS A N 1
ATOM 642 C CA . HIS A 1 82 ? -7.085 5.922 -4.234 1.00 88.44 82 HIS A CA 1
ATOM 643 C C . HIS A 1 82 ? -7.885 6.985 -5.002 1.00 88.44 82 HIS A C 1
ATOM 645 O O . HIS A 1 82 ? -8.993 7.342 -4.602 1.00 88.44 82 HIS A O 1
ATOM 651 N N . LEU A 1 83 ? -7.380 7.435 -6.158 1.00 88.81 83 LEU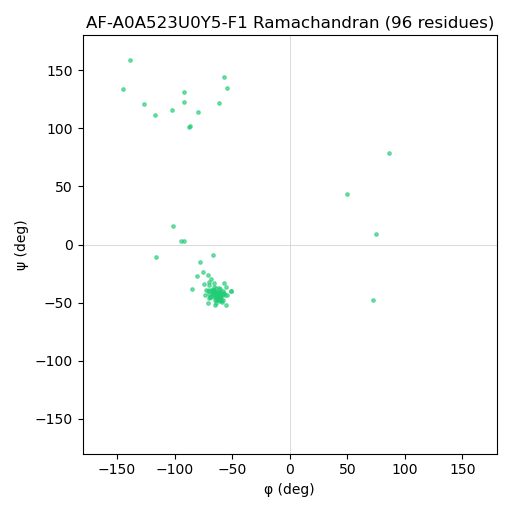 A N 1
ATOM 652 C CA . LEU A 1 83 ? -8.119 8.324 -7.058 1.00 88.81 83 LEU A CA 1
ATOM 653 C C . LEU A 1 83 ? -9.423 7.688 -7.544 1.00 88.81 83 LEU A C 1
ATOM 655 O O . LEU A 1 83 ? -10.446 8.368 -7.598 1.00 88.81 83 LEU A O 1
ATOM 659 N N . ALA A 1 84 ? -9.408 6.395 -7.874 1.00 87.44 84 ALA A N 1
ATOM 660 C CA . ALA A 1 84 ? -10.604 5.675 -8.292 1.00 87.44 84 ALA A CA 1
ATOM 661 C C . ALA A 1 84 ? -11.652 5.619 -7.169 1.00 87.44 84 ALA A C 1
ATOM 663 O O . ALA A 1 84 ? -12.830 5.860 -7.430 1.00 87.44 84 ALA A O 1
ATOM 664 N N . ALA A 1 85 ? -11.234 5.377 -5.922 1.00 84.06 85 ALA A N 1
ATOM 665 C CA . ALA A 1 85 ? -12.123 5.387 -4.761 1.00 84.06 85 ALA A CA 1
ATOM 666 C C . ALA A 1 85 ? -12.726 6.781 -4.504 1.00 84.06 85 ALA A C 1
ATOM 668 O O . ALA A 1 85 ? -13.943 6.912 -4.355 1.00 84.06 85 ALA A O 1
ATOM 669 N N . MET A 1 86 ? -11.907 7.839 -4.536 1.00 86.62 86 MET A N 1
ATOM 670 C CA . MET A 1 86 ? -12.392 9.219 -4.394 1.00 86.62 86 MET A CA 1
ATOM 671 C C . MET A 1 86 ? -13.335 9.619 -5.533 1.00 86.62 86 MET A C 1
ATOM 673 O O . MET A 1 86 ? -14.389 10.205 -5.289 1.00 86.62 86 MET A O 1
ATOM 677 N N . GLY A 1 87 ? -12.983 9.272 -6.773 1.00 86.38 87 GLY A N 1
ATOM 678 C CA . GLY A 1 87 ? -13.816 9.510 -7.949 1.00 86.38 87 GLY A CA 1
ATOM 679 C C . GLY A 1 87 ? -15.154 8.780 -7.862 1.00 86.38 87 GLY A C 1
ATOM 680 O O . GLY A 1 87 ? -16.187 9.346 -8.222 1.00 86.38 87 GLY A O 1
ATOM 681 N N . TRP A 1 88 ? -15.159 7.563 -7.312 1.00 86.25 88 TRP A N 1
ATOM 682 C 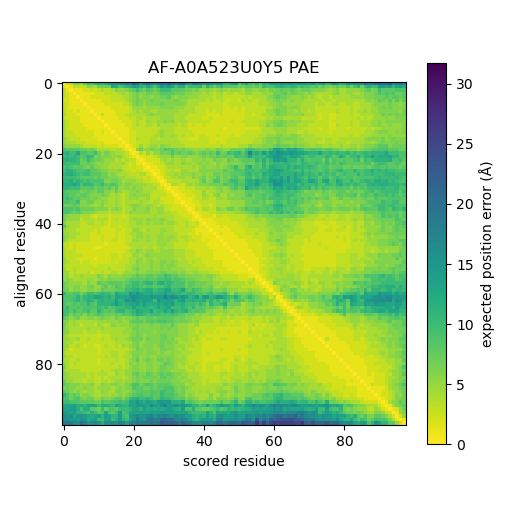CA . TRP A 1 88 ? -16.387 6.821 -7.062 1.00 86.25 88 TRP A CA 1
ATOM 683 C C . TRP A 1 88 ? -17.268 7.519 -6.023 1.00 86.25 88 TRP A C 1
ATOM 685 O O . TRP A 1 88 ? -18.432 7.824 -6.289 1.00 86.25 88 TRP A O 1
ATOM 695 N N . LYS A 1 89 ? -16.698 7.859 -4.866 1.00 84.94 89 LYS A N 1
ATOM 696 C CA . LYS A 1 89 ? -17.416 8.562 -3.797 1.00 84.94 89 LYS A CA 1
ATOM 697 C C . LYS A 1 89 ? -18.006 9.888 -4.284 1.00 84.94 89 LYS A C 1
ATOM 699 O O . LYS A 1 89 ? -19.164 10.182 -3.999 1.00 84.94 89 LYS A O 1
ATOM 704 N N . ALA A 1 90 ? -17.255 10.651 -5.079 1.00 88.38 90 ALA A N 1
ATOM 705 C CA . ALA A 1 90 ? -17.716 11.915 -5.652 1.00 88.38 90 ALA A CA 1
ATOM 706 C C . ALA A 1 90 ? -18.865 11.743 -6.661 1.00 88.38 90 ALA A C 1
ATOM 708 O O . ALA A 1 90 ? -19.727 12.614 -6.770 1.00 88.38 90 ALA A O 1
ATOM 709 N N . ARG A 1 91 ? -18.887 10.635 -7.412 1.00 88.94 91 ARG A N 1
ATOM 710 C CA . ARG A 1 91 ? -19.888 10.388 -8.458 1.00 88.94 91 ARG A CA 1
ATOM 711 C C . ARG A 1 91 ? -21.180 9.774 -7.922 1.00 88.94 91 ARG A C 1
ATOM 713 O O . ARG A 1 91 ? -22.246 10.122 -8.424 1.00 88.94 91 ARG A O 1
ATOM 720 N N . TRP A 1 92 ? -21.086 8.862 -6.955 1.00 87.50 92 TRP A N 1
ATOM 721 C CA . TRP A 1 92 ? -22.219 8.051 -6.492 1.00 87.50 92 TRP A CA 1
ATOM 722 C C . TRP A 1 92 ? -22.624 8.287 -5.031 1.00 87.50 92 TRP A C 1
ATOM 724 O O . TRP A 1 92 ? -23.696 7.839 -4.635 1.00 87.50 92 TRP A O 1
ATOM 734 N N . GLY A 1 93 ? -21.827 9.008 -4.238 1.00 84.81 93 GLY A N 1
ATOM 735 C CA . GLY A 1 93 ? -22.189 9.400 -2.871 1.00 84.81 93 GLY A CA 1
ATOM 736 C C . GLY A 1 93 ? -22.117 8.287 -1.818 1.00 84.81 93 GLY A C 1
ATOM 737 O O . GLY A 1 93 ? -22.557 8.509 -0.696 1.00 84.81 93 GLY A O 1
ATOM 738 N N . TYR A 1 94 ? -21.565 7.117 -2.150 1.00 77.50 94 TYR A N 1
ATOM 739 C CA . TYR A 1 94 ? -21.310 6.016 -1.213 1.00 77.50 94 TYR A CA 1
ATOM 740 C C . TYR A 1 94 ? -19.942 5.374 -1.480 1.00 77.50 94 TYR A C 1
ATOM 742 O O . TYR A 1 94 ? -19.391 5.501 -2.578 1.00 77.50 94 TYR A O 1
ATOM 750 N N . GLU A 1 95 ? -19.391 4.687 -0.480 1.00 72.75 95 GLU A N 1
ATOM 751 C CA . GLU A 1 95 ? -18.105 3.995 -0.577 1.00 72.75 95 GLU A CA 1
ATOM 752 C C . GLU A 1 95 ? -18.303 2.536 -1.014 1.00 72.75 95 GLU A C 1
ATOM 754 O O . GLU A 1 95 ? -19.160 1.814 -0.505 1.00 72.75 95 GLU A O 1
ATOM 759 N N . VAL A 1 96 ? -17.533 2.093 -2.011 1.00 63.12 96 VAL A N 1
ATOM 760 C CA . VAL A 1 96 ? -17.512 0.688 -2.436 1.00 63.12 96 VAL A CA 1
ATOM 761 C C . VAL A 1 96 ? -16.474 -0.002 -1.569 1.00 63.12 96 VAL A C 1
ATOM 763 O O . VAL A 1 96 ? -15.280 0.116 -1.851 1.00 63.12 96 VAL A O 1
ATOM 766 N N . LEU A 1 97 ? -16.960 -0.718 -0.549 1.00 61.66 97 LEU A N 1
ATOM 767 C CA . LEU A 1 97 ? -16.200 -1.397 0.515 1.00 61.66 97 LEU A CA 1
ATOM 768 C C . LEU A 1 97 ? -15.880 -0.470 1.706 1.00 61.66 97 LEU A C 1
ATOM 770 O O . LEU A 1 97 ? -14.758 0.020 1.819 1.00 61.66 97 LEU A O 1
ATOM 774 N N . GLU A 1 98 ? -16.879 -0.261 2.573 1.00 48.84 98 GLU A N 1
ATOM 775 C CA . GLU A 1 98 ? -16.712 0.255 3.950 1.00 48.84 98 GLU A CA 1
ATOM 776 C C . GLU A 1 98 ? -16.119 -0.806 4.898 1.00 48.84 98 GLU A C 1
ATOM 778 O O . GLU A 1 98 ? -16.330 -2.023 4.658 1.00 48.84 98 GLU A O 1
#

Radius of gyration: 14.15 Å; Cα contacts (8 Å, |Δi|>4): 100; chains: 1; bounding box: 39×23×38 Å

Secondary structure (DSSP, 8-state):
-HHHHHHHHHHHHHHHHHH-HHHHHHHTTSHHHHHHHH-HHHHHHHHHHHHHHHTT--TTTT---TTHHHHHHHHHHHHHHHHHHHHHHHHHSS-S--

Mean predicted aligned error: 5.77 Å